Protein AF-A0A9P0N9Z7-F1 (afdb_monomer_lite)

Foldseek 3Di:
DAEAEEDPVVQCVLVVDPDPVCCVVCVVPDPDDPVPRHHYYHPQHDCPPVPPDDDDDDPDPPDDDQDDDDDDDDAPDDPPVPDDDDDPDDDDDDDQQQLQQAPDWDQDPVGIAGPGHLQFDARNSQAHQLRDDDDRNHHDPPDVDSPPLDPDVFADWDADRVRDIDGPPGDDPPPDD

Radius of gyration: 25.59 Å; chains: 1; bounding box: 72×43×65 Å

InterPro domains:
  IPR002049 Laminin-type EGF domain [cd00055] (95-131)
  IPR050440 Laminin/Netrin Extracellular Matrix [PTHR10574] (8-170)

Sequence (177 aa):
MIRAFGDRDHCRKLWDLRPERRRRKARAAKRTSRADKPACSTQFASPRPLENGEMHVGVGEGVVARRVRLSFRAAHASSAKQQYYTVRALTIAARCLCHGHATKCEVNAQGAKCECEHGTCGAHCQRCCSGGSWSPHEPCDDGEEKAECSCGERGACSYDDTGAILCVNCTVISSSI

Organism: Spodoptera littoralis (NCBI:txid7109)

Secondary structure (DSSP, 8-state):
--EEE--HHHHHHHH--S-GGGHHHHTTT----GGGSPEEE-TT----SSSS--------TT---S--------PPS--TTS-----S----------TTS-S-EEE-SS-EEE---TTEESTT--EETTS----TTS-----S-------GGGSEEEE-TT--EEEESPPP-----

pLDDT: mean 78.59, std 15.08, range [43.69, 95.69]

Structure (mmCIF, N/CA/C/O backbone):
data_AF-A0A9P0N9Z7-F1
#
_entry.id   AF-A0A9P0N9Z7-F1
#
loop_
_atom_site.group_PDB
_atom_site.id
_atom_site.type_symbol
_atom_site.label_atom_id
_atom_site.label_alt_id
_atom_site.label_comp_id
_atom_site.label_asym_id
_atom_site.label_entity_id
_atom_site.label_seq_id
_atom_site.pdbx_PDB_ins_code
_atom_site.Cartn_x
_atom_site.Cartn_y
_atom_site.Cartn_z
_atom_site.occupancy
_atom_site.B_iso_or_equiv
_atom_site.auth_seq_id
_atom_site.auth_comp_id
_atom_site.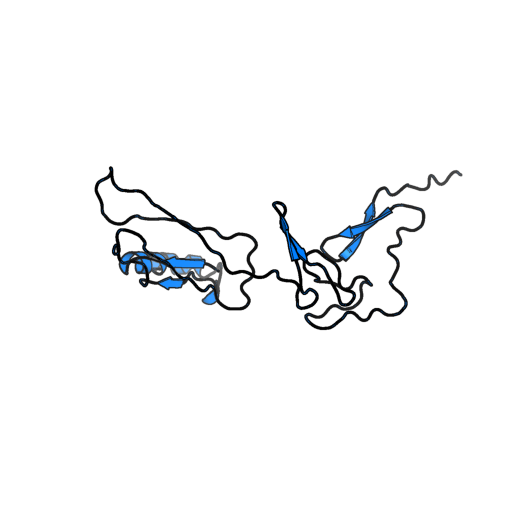auth_asym_id
_atom_site.auth_atom_id
_atom_site.pdbx_PDB_model_num
ATOM 1 N N . MET A 1 1 ? 5.951 2.958 8.903 1.00 72.44 1 MET A N 1
ATOM 2 C CA . MET A 1 1 ? 5.157 3.969 9.640 1.00 72.44 1 MET A CA 1
ATOM 3 C C . MET A 1 1 ? 4.133 3.263 10.525 1.00 72.44 1 MET A C 1
ATOM 5 O O . MET A 1 1 ? 3.628 2.228 10.113 1.00 72.44 1 MET A O 1
ATOM 9 N N . ILE A 1 2 ? 3.852 3.768 11.730 1.00 77.81 2 ILE A N 1
ATOM 10 C CA . ILE A 1 2 ? 2.889 3.164 12.669 1.00 77.81 2 ILE A CA 1
ATOM 11 C C . ILE A 1 2 ? 1.833 4.211 13.033 1.00 77.81 2 ILE A C 1
ATOM 13 O O . ILE A 1 2 ? 2.185 5.327 13.418 1.00 77.81 2 ILE A O 1
ATOM 17 N N . ARG A 1 3 ? 0.554 3.834 12.945 1.00 85.94 3 ARG A N 1
ATOM 18 C CA . ARG A 1 3 ? -0.578 4.618 13.452 1.00 85.94 3 ARG A CA 1
ATOM 19 C C . ARG A 1 3 ? -1.260 3.847 14.573 1.00 85.94 3 ARG A C 1
ATOM 21 O O . ARG A 1 3 ? -1.536 2.660 14.423 1.00 85.94 3 ARG A O 1
ATOM 28 N N . ALA A 1 4 ? -1.479 4.518 15.692 1.00 88.38 4 ALA A N 1
ATOM 29 C CA . ALA A 1 4 ? -2.159 3.987 16.859 1.00 88.38 4 ALA A CA 1
ATOM 30 C C . ALA A 1 4 ? -3.466 4.748 17.092 1.00 88.38 4 ALA A C 1
ATOM 32 O O . ALA A 1 4 ? -3.575 5.937 16.786 1.00 88.38 4 ALA A O 1
ATOM 33 N N . PHE A 1 5 ? -4.449 4.057 17.657 1.00 91.12 5 PHE A N 1
ATOM 34 C CA . PHE A 1 5 ? -5.741 4.634 17.995 1.00 91.12 5 PHE A CA 1
ATOM 35 C C . PHE A 1 5 ? -6.162 4.154 19.378 1.00 91.12 5 PHE A C 1
ATOM 37 O O . PHE A 1 5 ? -5.921 3.000 19.731 1.00 91.12 5 PHE A O 1
ATOM 44 N N . GLY A 1 6 ? -6.753 5.044 20.164 1.00 90.25 6 GLY A N 1
ATOM 45 C CA . GLY A 1 6 ? -7.199 4.749 21.520 1.00 90.25 6 GLY A CA 1
ATOM 46 C C . GLY A 1 6 ? -7.720 5.997 22.216 1.00 90.25 6 GLY A C 1
ATOM 47 O O . GLY A 1 6 ? -7.661 7.090 21.657 1.00 90.25 6 GLY A O 1
ATOM 48 N N . ASP A 1 7 ? -8.247 5.836 23.427 1.00 89.00 7 ASP A N 1
ATOM 49 C CA . ASP A 1 7 ? -8.706 6.965 24.235 1.00 89.00 7 ASP A CA 1
ATOM 50 C C . ASP A 1 7 ? -7.548 7.894 24.659 1.00 89.00 7 ASP A C 1
ATOM 52 O O . ASP A 1 7 ? -6.362 7.646 24.401 1.00 89.00 7 ASP A O 1
ATOM 56 N N . ARG A 1 8 ? -7.894 9.009 25.312 1.00 85.19 8 ARG A N 1
ATOM 57 C CA . ARG A 1 8 ? -6.916 10.029 25.705 1.00 85.19 8 ARG A CA 1
ATOM 58 C C . ARG A 1 8 ? -5.861 9.484 26.670 1.00 85.19 8 ARG A C 1
ATOM 60 O O . ARG A 1 8 ? -4.701 9.877 26.565 1.00 85.19 8 ARG A O 1
ATOM 67 N N . ASP A 1 9 ? -6.229 8.570 27.562 1.00 83.88 9 ASP A N 1
ATOM 68 C CA . ASP A 1 9 ? -5.310 7.988 28.541 1.00 83.88 9 ASP A CA 1
ATOM 69 C C . ASP A 1 9 ? -4.393 6.942 27.901 1.00 83.88 9 ASP A C 1
ATOM 71 O O . ASP A 1 9 ? -3.203 6.874 28.223 1.00 83.88 9 ASP A O 1
ATOM 75 N N . HIS A 1 10 ? -4.903 6.169 26.943 1.00 83.75 10 HIS A N 1
ATOM 76 C CA . HIS A 1 10 ? -4.134 5.256 26.109 1.00 83.75 10 HIS A CA 1
ATOM 77 C C . HIS A 1 10 ? -3.114 6.020 25.269 1.00 83.75 10 HIS A C 1
ATOM 79 O O . HIS A 1 10 ? -1.920 5.717 25.318 1.00 83.75 10 HIS A O 1
ATOM 85 N N . CYS A 1 11 ? -3.557 7.047 24.540 1.00 82.38 11 CYS A N 1
ATOM 86 C CA . CYS A 1 11 ? -2.657 7.881 23.758 1.00 82.38 11 CYS A CA 1
ATOM 87 C C . CYS A 1 11 ? -1.651 8.601 24.654 1.00 82.38 11 CYS A C 1
ATOM 89 O O . CYS A 1 11 ? -0.475 8.648 24.302 1.00 82.38 11 CYS A O 1
ATOM 91 N N . ARG A 1 12 ? -2.056 9.073 25.841 1.00 79.44 12 ARG A N 1
ATOM 92 C CA . ARG A 1 12 ? -1.115 9.609 26.825 1.00 79.44 12 ARG A CA 1
ATOM 93 C C . ARG A 1 12 ? -0.064 8.566 27.163 1.00 79.44 12 ARG A C 1
ATOM 95 O O . ARG A 1 12 ? 1.089 8.849 26.926 1.00 79.44 12 ARG A O 1
ATOM 102 N N . LYS A 1 13 ? -0.409 7.347 27.582 1.00 76.06 13 LYS A N 1
ATOM 103 C CA . LYS A 1 13 ? 0.578 6.285 27.884 1.00 76.06 13 LYS A CA 1
ATOM 104 C C . LYS A 1 13 ? 1.500 5.941 26.707 1.00 76.06 13 LYS A C 1
ATOM 106 O O . LYS A 1 13 ? 2.664 5.623 26.928 1.00 76.06 13 LYS A O 1
ATOM 111 N N . LEU A 1 14 ? 1.000 6.002 25.471 1.00 71.06 14 LEU A N 1
ATOM 112 C CA . LEU A 1 14 ? 1.802 5.759 24.267 1.00 71.06 14 LEU A CA 1
ATOM 113 C C . LEU A 1 14 ? 2.809 6.895 23.997 1.00 71.06 14 LEU A C 1
ATOM 115 O O . LEU A 1 14 ? 3.921 6.640 23.533 1.00 71.06 14 LEU A O 1
ATOM 119 N N . TRP A 1 15 ? 2.423 8.140 24.288 1.00 63.38 15 TRP A N 1
ATOM 120 C CA . TRP A 1 15 ? 3.236 9.348 24.096 1.00 63.38 15 TRP A CA 1
ATOM 121 C C . TRP A 1 15 ? 4.040 9.766 25.339 1.00 63.38 15 TRP A C 1
ATOM 123 O O . TRP A 1 15 ? 5.008 10.522 25.212 1.00 63.38 15 TRP A O 1
ATOM 133 N N . ASP A 1 16 ? 3.676 9.273 26.524 1.00 51.06 16 ASP A N 1
ATOM 134 C CA . ASP A 1 16 ? 4.307 9.552 27.812 1.00 51.06 16 ASP A CA 1
ATOM 135 C C . ASP A 1 16 ? 5.597 8.733 27.909 1.00 51.06 16 ASP A C 1
ATOM 137 O O . ASP A 1 16 ? 5.685 7.607 28.403 1.00 51.06 16 ASP A O 1
ATOM 141 N N . LEU A 1 17 ? 6.629 9.324 27.315 1.00 48.03 17 LEU A N 1
ATOM 142 C CA . LEU A 1 17 ? 8.031 9.004 27.512 1.00 48.03 17 LEU A CA 1
ATOM 143 C C . LEU A 1 17 ? 8.300 8.816 29.012 1.00 48.03 17 LEU A C 1
ATOM 145 O O . LEU A 1 17 ? 8.154 9.777 29.756 1.00 48.03 17 LEU A O 1
ATOM 149 N N . ARG A 1 18 ? 8.746 7.610 29.404 1.00 45.34 18 ARG A N 1
ATOM 150 C CA . ARG A 1 18 ? 9.274 7.203 30.729 1.00 45.34 18 ARG A CA 1
ATOM 151 C C . ARG A 1 18 ? 9.533 8.354 31.726 1.00 45.34 18 ARG A C 1
ATOM 153 O O . ARG A 1 18 ? 10.214 9.309 31.342 1.00 45.34 18 ARG A O 1
ATOM 160 N N . PRO A 1 19 ? 9.234 8.159 33.030 1.00 44.25 19 PRO A N 1
ATOM 161 C CA . PRO A 1 19 ? 9.535 9.121 34.088 1.00 44.25 19 PRO A CA 1
ATOM 162 C C . PRO A 1 19 ? 10.930 9.743 33.947 1.00 44.25 19 PRO A C 1
ATOM 164 O O . PRO A 1 19 ? 11.934 9.038 33.777 1.00 44.25 19 PRO A O 1
ATOM 167 N N . GLU A 1 20 ? 10.968 11.071 34.036 1.00 49.38 20 GLU A N 1
ATOM 168 C CA . GLU A 1 20 ? 12.075 11.993 33.749 1.00 49.38 20 GLU A CA 1
ATOM 169 C C . GLU A 1 20 ? 13.449 11.585 34.330 1.00 49.38 20 GLU A C 1
ATOM 171 O O . GLU A 1 20 ? 14.497 11.947 33.792 1.00 49.38 20 GLU A O 1
ATOM 176 N N . ARG A 1 21 ? 13.484 10.726 35.359 1.00 46.50 21 ARG A N 1
ATOM 177 C CA . ARG A 1 21 ? 14.712 10.176 35.962 1.00 46.50 21 ARG A CA 1
ATOM 178 C C . ARG A 1 21 ? 15.510 9.218 35.067 1.00 46.50 21 ARG A C 1
ATOM 180 O O . ARG A 1 21 ? 16.721 9.113 35.243 1.00 46.50 21 ARG A O 1
ATOM 187 N N . ARG A 1 22 ? 14.900 8.544 34.079 1.00 49.41 22 ARG A N 1
ATOM 188 C CA . ARG A 1 22 ? 15.638 7.677 33.123 1.00 49.41 22 ARG A CA 1
ATOM 189 C C . ARG A 1 22 ? 16.164 8.422 31.885 1.00 49.41 22 ARG A C 1
ATOM 191 O O . ARG A 1 22 ? 16.856 7.812 31.069 1.00 49.41 22 ARG A O 1
ATOM 198 N N . ARG A 1 23 ? 15.896 9.729 31.735 1.00 50.53 23 ARG A N 1
ATOM 199 C CA . ARG A 1 23 ? 16.310 10.515 30.553 1.00 50.53 23 ARG A CA 1
ATOM 200 C C . ARG A 1 23 ? 17.797 10.881 30.520 1.00 50.53 23 ARG A C 1
ATOM 202 O O . ARG A 1 23 ? 18.315 11.071 29.425 1.00 50.53 23 ARG A O 1
ATOM 209 N N . ARG A 1 24 ? 18.516 10.913 31.650 1.00 50.41 24 ARG A N 1
ATOM 210 C CA . ARG A 1 24 ? 19.968 11.199 31.631 1.00 50.41 24 ARG A CA 1
ATOM 211 C C . ARG A 1 24 ? 20.809 10.057 31.039 1.00 50.41 24 ARG A C 1
ATOM 213 O O . ARG A 1 24 ? 21.777 10.342 30.354 1.00 50.41 24 ARG A O 1
ATOM 220 N N . LYS A 1 25 ? 20.408 8.787 31.207 1.00 48.09 25 LYS A N 1
ATOM 221 C CA . LYS A 1 25 ? 21.153 7.635 30.648 1.00 48.09 25 LYS A CA 1
ATOM 222 C C . LYS A 1 25 ? 20.770 7.267 29.204 1.00 48.09 25 LYS A C 1
ATOM 224 O O . LYS A 1 25 ? 21.573 6.666 28.510 1.00 48.09 25 LYS A O 1
ATOM 229 N N . ALA A 1 26 ? 19.575 7.635 28.728 1.00 49.47 26 ALA A N 1
ATOM 230 C CA . ALA A 1 26 ? 19.101 7.263 27.385 1.00 49.47 26 ALA A CA 1
ATOM 231 C C . ALA A 1 26 ? 19.358 8.323 26.292 1.00 49.47 26 ALA A C 1
ATOM 233 O O . ALA A 1 26 ? 19.348 7.989 25.108 1.00 49.47 26 ALA A O 1
ATOM 234 N N . ARG A 1 27 ? 19.615 9.589 26.658 1.00 49.00 27 ARG A N 1
ATOM 235 C CA . ARG A 1 27 ? 19.917 10.665 25.690 1.00 49.00 27 ARG A CA 1
ATOM 236 C C . ARG A 1 27 ? 21.262 10.495 24.970 1.00 49.00 27 ARG A C 1
ATOM 238 O O . ARG A 1 27 ? 21.454 11.137 23.947 1.00 49.00 27 ARG A O 1
ATOM 245 N N . ALA A 1 28 ? 22.133 9.605 25.449 1.00 51.81 28 ALA A N 1
ATOM 246 C CA . ALA A 1 28 ? 23.388 9.266 24.782 1.00 51.81 28 ALA A CA 1
ATOM 247 C C . ALA A 1 28 ? 23.241 8.220 23.653 1.00 51.81 28 ALA A C 1
ATOM 249 O O . ALA A 1 28 ? 24.167 8.073 22.869 1.00 51.81 28 ALA A O 1
ATOM 250 N N . ALA A 1 29 ? 22.109 7.502 23.534 1.00 54.91 29 ALA A N 1
ATOM 251 C CA . ALA A 1 29 ? 22.067 6.276 22.717 1.00 54.91 29 ALA A CA 1
ATOM 252 C C . ALA A 1 29 ? 21.145 6.270 21.480 1.00 54.91 29 ALA A C 1
ATOM 254 O O . ALA A 1 29 ? 21.288 5.372 20.657 1.00 54.91 29 ALA A O 1
ATOM 255 N N . LYS A 1 30 ? 20.203 7.209 21.285 1.00 53.28 30 LYS A N 1
ATOM 256 C CA . LYS A 1 30 ? 19.493 7.342 19.989 1.00 53.28 30 LYS A CA 1
ATOM 257 C C . LYS A 1 30 ? 18.638 8.609 19.927 1.00 53.28 30 LYS A C 1
ATOM 259 O O . LYS A 1 30 ? 17.571 8.674 20.541 1.00 53.28 30 LYS A O 1
ATOM 264 N N . ARG A 1 31 ? 19.060 9.602 19.137 1.00 50.25 31 ARG A N 1
ATOM 265 C CA . ARG A 1 31 ? 18.164 10.652 18.621 1.00 50.25 31 ARG A CA 1
ATOM 266 C C . ARG A 1 31 ? 17.239 9.996 17.589 1.00 50.25 31 ARG A C 1
ATOM 268 O O . ARG A 1 31 ? 17.508 10.051 16.400 1.00 50.25 31 ARG A O 1
ATOM 275 N N . THR A 1 32 ? 16.192 9.308 18.042 1.00 53.88 32 THR A N 1
ATOM 276 C CA . THR A 1 32 ? 15.095 8.900 17.149 1.00 53.88 32 THR A CA 1
ATOM 277 C C . THR A 1 32 ? 14.396 10.166 16.666 1.00 53.88 32 THR A C 1
ATOM 279 O O . THR A 1 32 ? 14.052 11.034 17.477 1.00 53.88 32 THR A O 1
ATOM 282 N N . SER A 1 33 ? 14.263 10.316 15.348 1.00 53.72 33 SER A N 1
ATOM 283 C CA . SER A 1 33 ? 13.611 11.476 14.745 1.00 53.72 33 SER A CA 1
ATOM 284 C C . SER A 1 33 ? 12.167 11.560 15.240 1.00 53.72 33 SER A C 1
ATOM 286 O O . SER A 1 33 ? 11.521 10.545 15.505 1.00 53.72 33 SER A O 1
ATOM 288 N N . ARG A 1 34 ? 11.621 12.774 15.367 1.00 52.81 34 ARG A N 1
ATOM 289 C CA . ARG A 1 34 ? 10.206 12.980 15.726 1.00 52.81 34 ARG A CA 1
ATOM 290 C C . ARG A 1 34 ? 9.261 12.282 14.730 1.00 52.81 34 ARG A C 1
ATOM 292 O O . ARG A 1 34 ? 8.162 11.921 15.133 1.00 52.81 34 ARG A O 1
ATOM 299 N N . ALA A 1 35 ? 9.721 12.042 13.496 1.00 53.47 35 ALA A N 1
ATOM 300 C CA . ALA A 1 35 ? 9.021 11.300 12.445 1.00 53.47 35 ALA A CA 1
ATOM 301 C C . ALA A 1 35 ? 8.880 9.786 12.716 1.00 53.47 35 ALA A C 1
ATOM 303 O O . ALA A 1 35 ? 7.967 9.158 12.188 1.00 53.47 35 ALA A O 1
ATOM 304 N N . ASP A 1 36 ? 9.728 9.205 13.575 1.00 58.94 36 ASP A N 1
ATOM 305 C CA . ASP A 1 36 ? 9.685 7.774 13.916 1.00 58.94 36 ASP A CA 1
ATOM 306 C C . ASP A 1 36 ? 8.740 7.462 15.086 1.00 58.94 36 ASP A C 1
ATOM 308 O O . ASP A 1 36 ? 8.515 6.296 15.426 1.00 58.94 36 ASP A O 1
ATOM 312 N N . LYS A 1 37 ? 8.188 8.493 15.742 1.00 65.00 37 LYS A N 1
ATOM 313 C CA . LYS A 1 37 ? 7.232 8.302 16.835 1.00 65.00 37 LYS A CA 1
ATOM 314 C C . LYS A 1 37 ? 5.854 7.954 16.259 1.00 65.00 37 LYS A C 1
ATOM 316 O O . LYS A 1 37 ? 5.373 8.673 15.384 1.00 65.00 37 LYS A O 1
ATOM 321 N N . PRO A 1 38 ? 5.195 6.887 16.746 1.00 71.31 38 PRO A N 1
ATOM 322 C CA . PRO A 1 38 ? 3.866 6.524 16.275 1.00 71.31 38 PRO A CA 1
ATOM 323 C C . PRO A 1 38 ? 2.868 7.640 16.596 1.00 71.31 38 PRO A C 1
ATOM 325 O O . PRO A 1 38 ? 2.780 8.093 17.738 1.00 71.31 38 PRO A O 1
ATOM 328 N N . ALA A 1 39 ? 2.094 8.060 15.597 1.00 79.56 39 ALA A N 1
ATOM 329 C CA . ALA A 1 39 ? 0.973 8.961 15.830 1.00 79.56 39 ALA A CA 1
ATOM 330 C C . ALA A 1 39 ? -0.128 8.216 16.604 1.00 79.56 39 ALA A C 1
ATOM 332 O O . ALA A 1 39 ? -0.419 7.068 16.268 1.00 79.56 39 ALA A O 1
ATOM 333 N N . CYS A 1 40 ? -0.739 8.850 17.613 1.00 86.00 40 CYS A N 1
ATOM 334 C CA . CYS A 1 40 ? -1.917 8.306 18.302 1.00 86.00 40 CYS A CA 1
ATOM 335 C C . CYS A 1 40 ? -3.101 9.252 18.129 1.00 86.00 40 CYS A C 1
ATOM 337 O O . CYS A 1 40 ? -2.943 10.451 18.349 1.00 86.00 40 CYS A O 1
ATOM 339 N N . SER A 1 41 ? -4.258 8.720 17.740 1.00 88.50 41 SER A N 1
ATOM 340 C CA . SER A 1 41 ? -5.487 9.492 17.539 1.00 88.50 41 SER A CA 1
ATOM 341 C C . SER A 1 41 ? -6.670 8.874 18.283 1.00 88.50 41 SER A C 1
ATOM 343 O O . SER A 1 41 ? -6.783 7.655 18.400 1.00 88.50 41 SER A O 1
ATOM 345 N N . THR A 1 42 ? -7.585 9.722 18.743 1.00 90.62 42 THR A N 1
ATOM 346 C CA . THR A 1 42 ? -8.836 9.322 19.403 1.00 90.62 42 THR A CA 1
ATOM 347 C C . THR A 1 42 ? -10.004 9.158 18.424 1.00 90.62 42 THR A C 1
ATOM 349 O O . THR A 1 42 ? -11.108 8.843 18.855 1.00 90.62 42 THR A O 1
ATOM 352 N N . GLN A 1 43 ? -9.785 9.353 17.115 1.00 90.75 43 GLN A N 1
ATOM 353 C CA . GLN A 1 43 ? -10.833 9.369 16.078 1.00 90.75 43 GLN A CA 1
ATOM 354 C C . GLN A 1 43 ? -11.728 8.118 16.066 1.00 90.75 43 GLN A C 1
ATOM 356 O O . GLN A 1 43 ? -12.912 8.221 15.772 1.00 90.75 43 GLN A O 1
ATOM 361 N N . PHE A 1 44 ? -11.174 6.955 16.415 1.00 92.25 44 PHE A N 1
ATOM 362 C CA . PHE A 1 44 ? -11.883 5.669 16.424 1.00 92.25 44 PHE A CA 1
ATOM 363 C C . PHE A 1 44 ? -11.980 5.061 17.831 1.00 92.25 44 PHE A C 1
ATOM 365 O O . PHE A 1 44 ? -12.122 3.855 17.981 1.00 92.25 44 PHE A O 1
ATOM 372 N N . ALA A 1 45 ? -11.845 5.882 18.877 1.00 89.94 45 ALA A N 1
ATOM 373 C CA . ALA A 1 45 ? -11.868 5.418 20.266 1.00 89.94 45 ALA A CA 1
ATOM 374 C C . ALA A 1 45 ? -13.287 5.274 20.842 1.00 89.94 45 ALA A C 1
ATOM 376 O O . ALA A 1 45 ? -13.444 4.866 21.990 1.00 89.94 45 ALA A O 1
ATOM 377 N N . SER A 1 46 ? -14.319 5.660 20.089 1.00 90.44 46 SER A N 1
ATOM 378 C CA . SER A 1 46 ? -15.707 5.498 20.518 1.00 90.44 46 SER A CA 1
ATOM 379 C C . SER A 1 46 ? -16.105 4.016 20.463 1.00 90.44 46 SER A C 1
ATOM 381 O O . SER A 1 46 ? -15.933 3.401 19.414 1.00 90.44 46 SER A O 1
ATOM 383 N N . PRO A 1 47 ? -16.723 3.456 21.522 1.00 88.19 47 PRO A N 1
ATOM 384 C CA . PRO A 1 47 ? -17.296 2.109 21.486 1.00 88.19 47 PRO A CA 1
ATOM 385 C C . PRO A 1 47 ? -18.546 2.012 20.598 1.00 88.19 47 PRO A C 1
ATOM 387 O O . PRO A 1 47 ? -19.085 0.927 20.411 1.00 88.19 47 PRO A O 1
ATOM 390 N 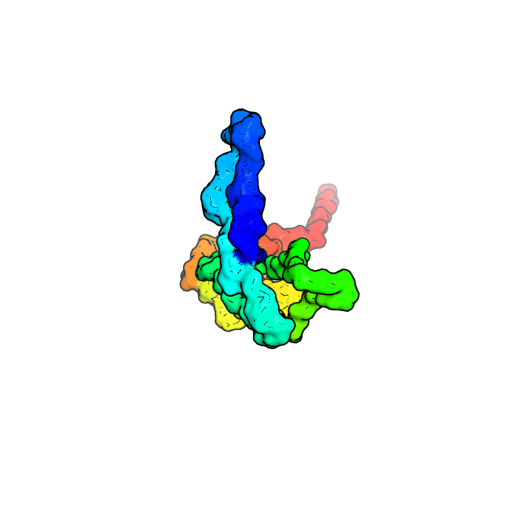N . ARG A 1 48 ? -19.060 3.147 20.111 1.00 90.06 48 ARG A N 1
ATOM 391 C CA . ARG A 1 48 ? -20.210 3.213 19.208 1.00 90.06 48 ARG A CA 1
ATOM 392 C C . ARG A 1 48 ? -19.761 3.551 17.782 1.00 90.06 48 ARG A C 1
ATOM 394 O O . ARG A 1 48 ? -18.895 4.422 17.645 1.00 90.06 48 ARG A O 1
ATOM 401 N N . PRO A 1 49 ? -20.418 2.978 16.757 1.00 91.50 49 PRO A N 1
ATOM 402 C CA . PRO A 1 49 ? -21.504 1.993 16.858 1.00 91.50 49 PRO A CA 1
ATOM 403 C C . PRO A 1 49 ? -20.996 0.610 17.313 1.00 91.50 49 PRO A C 1
ATOM 405 O O . PRO A 1 49 ? -19.839 0.275 17.089 1.00 91.50 49 PRO A O 1
ATOM 408 N N . LEU A 1 50 ? -21.855 -0.174 17.979 1.00 87.69 50 LEU A N 1
ATOM 409 C CA . LEU A 1 50 ? -21.501 -1.526 18.456 1.00 87.69 50 LEU A CA 1
ATOM 410 C C . LEU A 1 50 ? -21.397 -2.545 17.312 1.00 87.69 50 LEU A C 1
ATOM 412 O O . LEU A 1 50 ? -20.729 -3.566 17.445 1.00 87.69 50 LEU A O 1
ATOM 416 N N . GLU A 1 51 ? -22.047 -2.254 16.188 1.00 91.06 51 GLU A N 1
ATOM 417 C CA . GLU A 1 51 ? -22.062 -3.081 14.988 1.00 91.06 51 GLU A CA 1
ATOM 418 C C . GLU A 1 51 ? -21.763 -2.218 13.766 1.00 91.06 51 GLU A C 1
ATOM 420 O O . GLU A 1 51 ? -22.063 -1.023 13.753 1.00 91.06 51 GLU A O 1
ATOM 425 N N . ASN A 1 52 ? -21.186 -2.830 12.730 1.00 93.00 52 ASN A N 1
ATOM 426 C CA . ASN A 1 52 ? -20.878 -2.174 11.454 1.00 93.00 52 ASN A CA 1
ATOM 427 C C . ASN A 1 52 ? -20.044 -0.881 11.598 1.00 93.00 52 ASN A C 1
ATOM 429 O O . ASN A 1 52 ? -20.196 0.055 10.819 1.00 93.00 52 ASN A O 1
ATOM 433 N N . GLY A 1 53 ? -19.160 -0.822 12.600 1.00 93.38 53 GLY A N 1
ATOM 434 C CA . GLY A 1 53 ? -18.189 0.260 12.732 1.00 93.38 53 GLY A CA 1
ATOM 435 C C . GLY A 1 53 ? -17.136 0.200 11.625 1.00 93.38 53 GLY A C 1
ATOM 436 O O . GLY A 1 53 ? -16.609 -0.870 11.318 1.00 93.38 53 GLY A O 1
ATOM 437 N N . GLU A 1 54 ? -16.805 1.355 11.052 1.00 94.00 54 GLU A N 1
ATOM 438 C CA . GLU A 1 54 ? -15.804 1.477 9.992 1.00 94.00 54 GLU A CA 1
ATOM 439 C C . GLU A 1 54 ? -14.616 2.335 10.430 1.00 94.00 54 GLU A C 1
ATOM 441 O O . GLU A 1 54 ? -14.762 3.346 11.120 1.00 94.00 54 GLU A O 1
ATOM 446 N N . MET A 1 55 ? -13.421 1.940 9.990 1.00 92.81 55 MET A N 1
ATOM 447 C CA . MET A 1 55 ? -12.183 2.674 10.229 1.00 92.81 55 MET A CA 1
ATOM 448 C C . MET A 1 55 ? -11.468 2.929 8.905 1.00 92.81 55 MET A C 1
ATOM 450 O O . MET A 1 55 ? -10.861 2.027 8.331 1.00 92.81 55 MET A O 1
ATOM 454 N N . HIS A 1 56 ? -11.488 4.183 8.457 1.00 93.31 56 HIS A N 1
ATOM 455 C CA . HIS A 1 56 ? -10.769 4.627 7.263 1.00 93.31 56 HIS 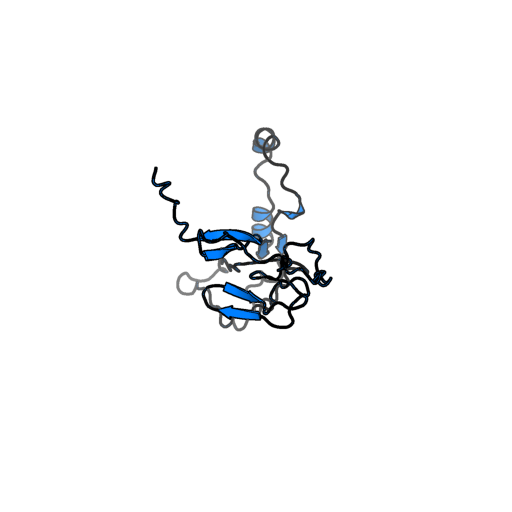A CA 1
ATOM 456 C C . HIS A 1 56 ? -9.459 5.300 7.672 1.00 93.31 56 HIS A C 1
ATOM 458 O O . HIS A 1 56 ? -9.456 6.366 8.288 1.00 93.31 56 HIS A O 1
ATOM 464 N N . VAL A 1 57 ? -8.325 4.666 7.359 1.00 90.62 57 VAL A N 1
ATOM 465 C CA . VAL A 1 57 ? -6.994 5.136 7.773 1.00 90.62 57 VAL A CA 1
ATOM 466 C C . VAL A 1 57 ? -6.107 5.368 6.554 1.00 90.62 57 VAL A C 1
ATOM 468 O O . VAL A 1 57 ? -5.608 4.425 5.949 1.00 90.62 57 VAL A O 1
ATOM 471 N N . GLY A 1 58 ? -5.837 6.635 6.235 1.00 88.94 58 GLY A N 1
ATOM 472 C CA . GLY A 1 58 ? -4.818 6.999 5.247 1.00 88.94 58 GLY A CA 1
ATOM 473 C C . GLY A 1 58 ? -3.422 6.929 5.860 1.00 88.94 58 GLY A C 1
ATOM 474 O O . GLY A 1 58 ? -3.209 7.483 6.933 1.00 88.94 58 GLY A O 1
ATOM 475 N N . VAL A 1 59 ? -2.456 6.271 5.213 1.00 83.44 59 VAL A N 1
ATOM 476 C CA . VAL A 1 59 ? -1.073 6.176 5.731 1.00 83.44 59 VAL A CA 1
ATOM 477 C C . VAL A 1 59 ? -0.210 7.367 5.280 1.00 83.44 59 VAL A C 1
ATOM 479 O O . VAL A 1 59 ? 0.759 7.701 5.956 1.00 83.44 59 VAL A O 1
ATOM 482 N N . GLY A 1 60 ? -0.646 8.104 4.256 1.00 80.00 60 GLY A N 1
ATOM 483 C CA . GLY A 1 60 ? 0.095 9.200 3.624 1.00 80.00 60 GLY A CA 1
ATOM 484 C C . GLY A 1 60 ? 0.646 8.781 2.260 1.00 80.00 60 GLY A C 1
ATOM 485 O O . GLY A 1 60 ? 0.623 7.599 1.917 1.00 80.00 60 GLY A O 1
ATOM 486 N N . GLU A 1 61 ? 1.117 9.749 1.479 1.00 78.81 61 GLU A N 1
ATOM 487 C CA . GLU A 1 61 ? 1.691 9.501 0.155 1.00 78.81 61 GLU A CA 1
ATOM 488 C C . GLU A 1 61 ? 3.129 8.967 0.254 1.00 78.81 61 GLU A C 1
ATOM 490 O O . GLU A 1 61 ? 3.873 9.314 1.172 1.00 78.81 61 GLU A O 1
ATOM 495 N N . GLY A 1 62 ? 3.515 8.081 -0.669 1.00 76.81 62 GLY A N 1
ATOM 496 C CA . GLY A 1 62 ? 4.885 7.558 -0.754 1.00 76.81 62 GLY A CA 1
ATOM 497 C C . GLY A 1 62 ? 5.275 6.546 0.330 1.00 76.81 62 GLY A C 1
ATOM 498 O O . GLY A 1 62 ? 6.453 6.224 0.476 1.00 76.81 62 GLY A O 1
ATOM 499 N N . VAL A 1 63 ? 4.320 6.019 1.104 1.00 86.12 63 VAL A N 1
ATOM 500 C CA . VAL A 1 63 ? 4.632 5.039 2.153 1.00 86.12 63 VAL A CA 1
ATOM 501 C C . VAL A 1 63 ? 4.793 3.643 1.560 1.00 86.12 63 VAL A C 1
ATOM 503 O O . VAL A 1 63 ? 3.824 2.999 1.169 1.00 86.12 63 VAL A O 1
ATOM 506 N N . VAL A 1 64 ? 6.032 3.153 1.557 1.00 86.94 64 VAL A N 1
ATOM 507 C CA . VAL A 1 64 ? 6.364 1.788 1.135 1.00 86.94 64 VAL A CA 1
ATOM 508 C C . VAL A 1 64 ? 6.091 0.776 2.250 1.00 86.94 64 VAL A C 1
ATOM 510 O O . VAL A 1 64 ? 6.406 1.009 3.422 1.00 86.94 64 VAL A O 1
ATOM 513 N N . ALA A 1 65 ? 5.505 -0.369 1.898 1.00 85.81 65 ALA A N 1
ATOM 514 C CA . ALA A 1 65 ? 5.238 -1.449 2.840 1.00 85.81 65 ALA A CA 1
ATOM 515 C C . ALA A 1 65 ? 5.255 -2.818 2.151 1.00 85.81 65 ALA A C 1
ATOM 517 O O . ALA A 1 65 ? 4.617 -3.011 1.124 1.00 85.81 65 ALA A O 1
ATOM 518 N N . ARG A 1 66 ? 5.931 -3.790 2.776 1.00 82.94 66 ARG A N 1
ATOM 519 C CA . ARG A 1 66 ? 5.885 -5.209 2.378 1.00 82.94 66 ARG A CA 1
ATOM 520 C C . ARG A 1 66 ? 4.839 -6.012 3.156 1.00 82.94 66 ARG A C 1
ATOM 522 O O . ARG A 1 66 ? 4.372 -7.045 2.695 1.00 82.94 66 ARG A O 1
ATOM 529 N N . ARG A 1 67 ? 4.500 -5.572 4.372 1.00 84.06 67 ARG A N 1
ATOM 530 C CA . ARG A 1 67 ? 3.531 -6.243 5.246 1.00 84.06 67 ARG A CA 1
ATOM 531 C C . ARG A 1 67 ? 2.708 -5.214 6.003 1.00 84.06 67 ARG A C 1
ATOM 533 O O . ARG A 1 67 ? 3.268 -4.297 6.603 1.00 84.06 67 ARG A O 1
ATOM 540 N N . VAL A 1 68 ? 1.397 -5.421 6.034 1.00 87.56 68 VAL A N 1
ATOM 541 C CA . VAL A 1 68 ? 0.469 -4.672 6.884 1.00 87.56 68 VAL A CA 1
ATOM 542 C C . VAL A 1 68 ? 0.107 -5.542 8.081 1.00 87.56 68 VAL A C 1
ATOM 544 O O . VAL A 1 68 ? -0.179 -6.727 7.932 1.00 87.56 68 VAL A O 1
ATOM 547 N N . ARG A 1 69 ? 0.155 -4.970 9.287 1.00 89.56 69 ARG A N 1
ATOM 548 C CA . ARG A 1 69 ? -0.227 -5.664 10.521 1.00 89.56 69 ARG A CA 1
ATOM 549 C C . ARG A 1 69 ? -1.231 -4.827 11.294 1.00 89.56 69 ARG A C 1
ATOM 551 O O . ARG A 1 69 ? -0.904 -3.723 11.723 1.00 89.56 69 ARG A O 1
ATOM 558 N N . LEU A 1 70 ? -2.397 -5.407 11.547 1.00 90.81 70 LEU A N 1
ATOM 559 C CA . LEU A 1 70 ? -3.356 -4.900 12.520 1.00 90.81 70 LEU A CA 1
ATOM 560 C C . LEU A 1 70 ? -3.058 -5.526 13.884 1.00 90.81 70 LEU A C 1
ATOM 562 O O . LEU A 1 70 ? -2.661 -6.687 13.983 1.00 90.81 70 LEU A O 1
ATOM 566 N N . SER A 1 71 ? -3.156 -4.742 14.952 1.00 89.81 71 SER A N 1
ATOM 567 C CA . SER A 1 71 ? -2.874 -5.217 16.308 1.00 89.81 71 SER A CA 1
ATOM 568 C C . SER A 1 71 ? -3.861 -4.609 17.287 1.00 89.81 71 SER A C 1
ATOM 570 O O . SER A 1 71 ? -3.727 -3.445 17.658 1.00 89.81 71 SER A O 1
ATOM 572 N N . PHE A 1 72 ? -4.816 -5.418 17.733 1.00 89.31 72 PHE A N 1
ATOM 573 C CA . PHE A 1 72 ? -5.757 -5.054 18.785 1.00 89.31 72 PHE A CA 1
ATOM 574 C C . PHE A 1 72 ? -5.088 -5.258 20.147 1.00 89.31 72 PHE A C 1
ATOM 576 O O . PHE A 1 72 ? -4.553 -6.329 20.431 1.00 89.31 72 PHE A O 1
ATOM 583 N N . ARG A 1 73 ? -5.032 -4.199 20.961 1.00 85.88 73 ARG A N 1
ATOM 584 C CA . ARG A 1 73 ? -4.311 -4.198 22.248 1.00 85.88 73 ARG A CA 1
ATOM 585 C C . ARG A 1 73 ? -5.240 -4.214 23.453 1.00 85.88 73 ARG A C 1
ATOM 587 O O . ARG A 1 73 ? -4.882 -4.796 24.469 1.00 85.88 73 ARG A O 1
ATOM 594 N N . ALA A 1 74 ? -6.391 -3.564 23.340 1.00 84.50 74 ALA A N 1
ATOM 595 C CA . ALA A 1 74 ? -7.397 -3.474 24.384 1.00 84.50 74 ALA A CA 1
ATOM 596 C C . ALA A 1 74 ? -8.783 -3.397 23.737 1.00 84.50 74 ALA A C 1
ATOM 598 O O . ALA A 1 74 ? -8.935 -2.780 22.682 1.00 84.50 74 ALA A O 1
ATOM 599 N N . ALA A 1 75 ? -9.764 -4.026 24.378 1.00 86.06 75 ALA A N 1
ATOM 600 C CA . ALA A 1 75 ? -11.165 -3.946 23.993 1.00 86.06 75 ALA A CA 1
ATOM 601 C C . ALA A 1 75 ? -11.882 -2.927 24.881 1.00 86.06 75 ALA A C 1
ATOM 603 O O . ALA A 1 75 ? -11.412 -2.602 25.975 1.00 86.06 75 ALA A O 1
ATOM 604 N N . HIS A 1 76 ? -13.039 -2.455 24.427 1.00 86.81 76 HIS A N 1
ATOM 605 C CA . HIS A 1 76 ? -13.924 -1.664 25.272 1.00 86.81 76 HIS A CA 1
ATOM 606 C C . HIS A 1 76 ? -14.466 -2.495 26.440 1.00 86.81 76 HIS A C 1
ATOM 608 O O . HIS A 1 76 ? -14.586 -3.720 26.354 1.00 86.81 76 HIS A O 1
ATOM 614 N N . ALA A 1 77 ? -14.784 -1.811 27.542 1.00 84.94 77 ALA A N 1
ATOM 615 C CA . ALA A 1 77 ? -15.319 -2.444 28.738 1.00 84.94 77 ALA A CA 1
ATOM 616 C C . ALA A 1 77 ? -16.622 -3.192 28.414 1.00 84.94 77 ALA A C 1
ATOM 618 O O . ALA A 1 77 ? -17.596 -2.601 27.952 1.00 84.94 77 ALA A O 1
ATOM 619 N N . SER A 1 78 ? -16.617 -4.499 28.654 1.00 83.75 78 SER A N 1
ATOM 620 C CA . SER A 1 78 ? -17.754 -5.405 28.489 1.00 83.75 78 SER A CA 1
ATOM 621 C C . SER A 1 78 ? -17.608 -6.573 29.467 1.00 83.75 78 SER A C 1
ATOM 623 O O . SER A 1 78 ? -16.584 -6.707 30.143 1.00 83.75 78 SER A O 1
ATOM 625 N N . SER A 1 79 ? -18.637 -7.413 29.584 1.00 85.06 79 SER A N 1
ATOM 626 C CA . SER A 1 79 ? -18.520 -8.648 30.361 1.00 85.06 79 SER A CA 1
ATOM 627 C C . SER A 1 79 ? -17.487 -9.588 29.722 1.00 85.06 79 SER A C 1
ATOM 629 O O . SER A 1 79 ? -17.350 -9.625 28.501 1.00 85.06 79 SER A O 1
ATOM 631 N N . ALA A 1 80 ? -16.785 -10.401 30.520 1.00 79.12 80 ALA A N 1
ATOM 632 C CA . ALA A 1 80 ? -15.732 -11.293 30.012 1.00 79.12 80 ALA A CA 1
ATOM 633 C C . ALA A 1 80 ? -16.215 -12.266 28.912 1.00 79.12 80 ALA A C 1
ATOM 635 O O . ALA A 1 80 ? -15.428 -12.690 28.072 1.00 79.12 80 ALA A O 1
ATOM 636 N N . LYS A 1 81 ? -17.516 -12.591 28.883 1.00 81.19 81 LYS A N 1
ATOM 637 C CA . LYS A 1 81 ? -18.139 -13.444 27.854 1.00 81.19 81 LYS A CA 1
ATOM 638 C C . LYS A 1 81 ? -18.433 -12.714 26.534 1.00 81.19 81 LYS A C 1
ATOM 640 O O . LYS A 1 81 ? -18.752 -13.363 25.547 1.00 81.19 81 LYS A O 1
ATOM 645 N N . GLN A 1 82 ? -18.355 -11.386 26.516 1.00 80.88 82 GLN A N 1
ATOM 646 C CA . GLN A 1 82 ? -18.669 -10.520 25.371 1.00 80.88 82 GLN A CA 1
ATOM 647 C C . GLN A 1 82 ? -17.439 -9.763 24.852 1.00 80.88 82 GLN A C 1
ATOM 649 O O . GLN A 1 82 ? -17.553 -8.924 23.963 1.00 80.88 82 GLN A O 1
ATOM 654 N N . GLN A 1 83 ? -16.255 -10.064 25.389 1.00 84.50 83 GLN A N 1
ATOM 655 C CA . GLN A 1 83 ? -15.021 -9.398 25.015 1.00 84.50 83 GLN A CA 1
ATOM 656 C C . GLN A 1 83 ? -14.337 -10.138 23.862 1.00 84.50 83 GLN A C 1
ATOM 658 O O . GLN A 1 83 ? -13.507 -11.022 24.065 1.00 84.50 83 GLN A O 1
ATOM 663 N N . TYR A 1 84 ? -14.683 -9.766 22.635 1.00 87.75 84 TYR A N 1
ATOM 664 C CA . TYR A 1 84 ? -14.078 -10.302 21.419 1.00 87.75 84 TYR A CA 1
ATOM 665 C C . TYR A 1 84 ? -13.876 -9.190 20.383 1.00 87.75 84 TYR A C 1
ATOM 667 O O . TYR A 1 84 ? -14.506 -8.136 20.450 1.00 87.75 84 TYR A O 1
ATOM 675 N N . TYR A 1 85 ? -12.965 -9.413 19.435 1.00 91.25 85 TYR A N 1
ATOM 676 C CA . TYR A 1 85 ? -12.757 -8.514 18.300 1.00 91.25 85 TYR A CA 1
ATOM 677 C C . TYR A 1 85 ? -13.368 -9.142 17.054 1.00 91.25 85 TYR A C 1
ATOM 679 O O . TYR A 1 85 ? -13.099 -10.306 16.758 1.00 91.25 85 TYR A O 1
ATOM 687 N N . THR A 1 86 ? -14.146 -8.369 16.305 1.00 91.62 86 THR A N 1
ATOM 688 C CA . THR A 1 86 ? -14.681 -8.783 15.006 1.00 91.62 86 THR A CA 1
ATOM 689 C C . THR A 1 86 ? -14.182 -7.846 13.922 1.00 91.62 86 THR A C 1
ATOM 691 O O . THR A 1 86 ? -14.123 -6.630 14.093 1.00 91.62 86 THR A O 1
ATOM 694 N N . VAL A 1 87 ? -13.798 -8.427 12.789 1.00 93.88 87 VAL A N 1
ATOM 695 C CA . VAL A 1 87 ? -13.459 -7.690 11.573 1.00 93.88 87 VAL A CA 1
ATOM 696 C C . VAL A 1 87 ? -14.213 -8.363 10.447 1.00 93.88 87 VAL A C 1
ATOM 698 O O . VAL A 1 87 ? -13.918 -9.502 10.094 1.00 93.88 87 VAL A O 1
ATOM 701 N N . ARG A 1 88 ? -15.216 -7.670 9.911 1.00 95.25 88 ARG A N 1
ATOM 702 C CA . ARG A 1 88 ? -16.027 -8.199 8.812 1.00 95.25 88 ARG A CA 1
ATOM 703 C C . ARG A 1 88 ? -15.271 -8.169 7.487 1.00 95.25 88 ARG A C 1
ATOM 705 O O . ARG A 1 88 ? -15.338 -9.124 6.725 1.00 95.25 88 ARG A O 1
ATOM 712 N N . ALA A 1 89 ? -14.576 -7.070 7.214 1.00 95.19 89 ALA A N 1
ATOM 713 C CA . ALA A 1 89 ? -13.816 -6.874 5.989 1.00 95.19 89 ALA A CA 1
ATOM 714 C C . ALA A 1 89 ? -12.579 -6.015 6.262 1.00 95.19 89 ALA A C 1
ATOM 716 O O . ALA A 1 89 ? -12.613 -5.106 7.092 1.00 95.19 89 ALA A O 1
ATOM 717 N N . LEU A 1 90 ? -11.494 -6.307 5.544 1.00 94.00 90 LEU A N 1
ATOM 718 C CA . LEU A 1 90 ? -10.280 -5.501 5.520 1.00 94.00 90 LEU A CA 1
ATOM 719 C C . LEU A 1 90 ? -9.937 -5.183 4.068 1.00 94.00 90 LEU A C 1
ATOM 721 O O . LEU A 1 90 ? -9.503 -6.061 3.327 1.00 94.00 90 LEU A O 1
ATOM 725 N N . THR A 1 91 ? -10.089 -3.918 3.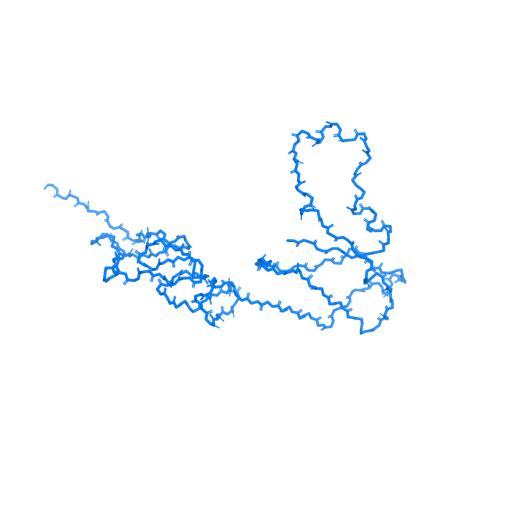696 1.00 94.12 91 THR A N 1
ATOM 726 C CA . THR A 1 91 ? -9.719 -3.423 2.369 1.00 94.12 91 THR A CA 1
ATOM 727 C C . THR A 1 91 ? -8.452 -2.587 2.482 1.00 94.12 91 THR A C 1
ATOM 729 O O . THR A 1 91 ? -8.384 -1.661 3.289 1.00 94.12 91 THR A O 1
ATOM 732 N N . ILE A 1 92 ? -7.440 -2.910 1.677 1.00 91.25 92 ILE A N 1
ATOM 733 C CA . ILE A 1 92 ? -6.172 -2.177 1.630 1.00 91.25 92 ILE A CA 1
ATOM 734 C C . ILE A 1 92 ? -6.010 -1.609 0.224 1.00 91.25 92 ILE A C 1
ATOM 736 O O . ILE A 1 92 ? -5.744 -2.347 -0.721 1.00 91.25 92 ILE A O 1
ATOM 740 N N . ALA A 1 93 ? -6.159 -0.292 0.097 1.00 90.69 93 ALA A N 1
ATOM 741 C CA . ALA A 1 93 ? -5.835 0.414 -1.133 1.00 90.69 93 ALA A CA 1
ATOM 742 C C . ALA A 1 93 ? -4.313 0.597 -1.220 1.00 90.69 93 ALA A C 1
ATOM 744 O O . ALA A 1 93 ? -3.718 1.329 -0.426 1.00 90.69 93 ALA A O 1
ATOM 745 N N . ALA A 1 94 ? -3.681 -0.093 -2.166 1.00 89.38 94 ALA A N 1
ATOM 746 C CA . ALA A 1 94 ? -2.249 -0.023 -2.420 1.00 89.38 94 ALA A CA 1
ATOM 747 C C . ALA A 1 94 ? -1.972 -0.119 -3.923 1.00 89.38 94 ALA A C 1
ATOM 749 O O . ALA A 1 94 ? -2.793 -0.624 -4.685 1.00 89.38 94 ALA A O 1
ATOM 750 N N . ARG A 1 95 ? -0.793 0.349 -4.332 1.00 89.50 95 ARG A N 1
ATOM 751 C CA . ARG A 1 95 ? -0.257 0.175 -5.685 1.00 89.50 95 ARG A CA 1
ATOM 752 C C . ARG A 1 95 ? 1.118 -0.466 -5.605 1.00 89.50 95 ARG A C 1
ATOM 754 O O . ARG A 1 95 ? 1.844 -0.235 -4.635 1.00 89.50 95 ARG A O 1
ATOM 761 N N . CYS A 1 96 ? 1.483 -1.234 -6.622 1.00 91.19 96 CYS A N 1
ATOM 762 C CA . CYS A 1 96 ? 2.851 -1.711 -6.756 1.00 91.19 96 CYS A CA 1
ATOM 763 C C . CYS A 1 96 ? 3.807 -0.529 -6.942 1.00 91.19 96 CYS A C 1
ATOM 765 O O . CYS A 1 96 ? 3.498 0.446 -7.633 1.00 91.19 96 CYS A O 1
ATOM 767 N N . LEU A 1 97 ? 4.972 -0.616 -6.304 1.00 91.81 97 LEU A N 1
ATOM 768 C CA . LEU A 1 97 ? 6.058 0.322 -6.534 1.00 91.81 97 LEU A CA 1
ATOM 769 C C . LEU A 1 97 ? 6.874 -0.192 -7.720 1.00 91.81 97 LEU A C 1
ATOM 771 O O . LEU A 1 97 ? 7.638 -1.135 -7.562 1.00 91.81 97 LEU A O 1
ATOM 775 N N . CYS A 1 98 ? 6.675 0.423 -8.883 1.00 94.06 98 CYS A N 1
ATOM 776 C CA . CYS A 1 98 ? 7.416 0.115 -10.113 1.00 94.06 98 CYS A CA 1
ATOM 777 C C . CYS A 1 98 ? 8.217 1.324 -10.627 1.00 94.06 98 CYS A C 1
ATOM 779 O O . CYS A 1 98 ? 8.607 1.369 -11.787 1.00 94.06 98 CYS A O 1
ATOM 781 N N . HIS A 1 99 ? 8.359 2.360 -9.789 1.00 92.94 99 HIS A N 1
ATOM 782 C CA . HIS A 1 99 ? 9.103 3.594 -10.076 1.00 92.94 99 HIS A CA 1
ATOM 783 C C . HIS A 1 99 ? 8.749 4.317 -11.392 1.00 92.94 99 HIS A C 1
ATOM 785 O O . HIS A 1 99 ? 9.545 5.096 -11.895 1.00 92.94 99 HIS A O 1
ATOM 791 N N . GLY A 1 100 ? 7.541 4.102 -11.924 1.00 93.38 100 GLY A N 1
ATOM 792 C CA . GLY A 1 100 ? 7.096 4.713 -13.180 1.00 93.38 100 GLY A CA 1
ATOM 793 C C . GLY A 1 100 ? 7.454 3.922 -14.442 1.00 93.38 100 GLY A C 1
ATOM 794 O O . GLY A 1 100 ? 7.141 4.382 -15.532 1.00 93.38 100 GLY A O 1
ATOM 795 N N . HIS A 1 101 ? 8.048 2.733 -14.315 1.00 94.88 101 HIS A N 1
ATOM 796 C CA . HIS A 1 101 ? 8.436 1.889 -15.453 1.00 94.88 101 HIS A CA 1
ATOM 797 C C . HIS A 1 101 ? 7.541 0.664 -15.639 1.00 94.88 101 HIS A C 1
ATOM 799 O O . HIS A 1 101 ? 7.958 -0.307 -16.251 1.00 94.88 101 HIS A O 1
ATOM 805 N N . ALA A 1 102 ? 6.338 0.658 -15.071 1.00 95.69 102 ALA A N 1
ATOM 806 C CA . ALA A 1 102 ? 5.358 -0.379 -15.362 1.00 95.69 102 ALA A CA 1
ATOM 807 C C . ALA A 1 102 ? 3.948 0.162 -15.163 1.00 95.69 102 ALA A C 1
ATOM 809 O O . ALA A 1 102 ? 3.679 0.903 -14.210 1.00 95.69 102 ALA A O 1
ATOM 810 N N . THR A 1 103 ? 3.038 -0.271 -16.028 1.00 94.06 103 THR A N 1
ATOM 811 C CA . THR A 1 103 ? 1.598 -0.018 -15.896 1.00 94.06 103 THR A CA 1
ATOM 812 C C . THR A 1 103 ? 0.869 -1.153 -15.173 1.00 94.06 103 THR A C 1
ATOM 814 O O . THR A 1 103 ? -0.231 -0.954 -14.654 1.00 94.06 103 THR A O 1
ATOM 817 N N . LYS A 1 104 ? 1.495 -2.334 -15.090 1.00 94.25 104 LYS A N 1
ATOM 818 C CA . LYS A 1 104 ? 0.936 -3.554 -14.502 1.00 94.25 104 LYS A CA 1
ATOM 819 C C . LYS A 1 104 ? 1.910 -4.219 -13.534 1.00 94.25 104 LYS A C 1
ATOM 821 O O . LYS A 1 104 ? 3.129 -4.063 -13.617 1.00 94.25 104 LYS A O 1
ATOM 826 N N . CYS A 1 105 ? 1.349 -4.972 -12.595 1.00 93.81 105 CYS A N 1
ATOM 827 C CA . CYS A 1 105 ? 2.111 -5.842 -11.716 1.00 93.81 105 CYS A CA 1
ATOM 828 C C . CYS A 1 105 ? 1.325 -7.107 -11.388 1.00 93.81 105 CYS A C 1
ATOM 830 O O . CYS A 1 105 ? 0.113 -7.069 -11.161 1.00 93.81 105 CYS A O 1
ATOM 832 N N . GLU A 1 106 ? 2.046 -8.214 -11.297 1.00 91.38 106 GLU A N 1
ATOM 833 C CA . GLU A 1 106 ? 1.525 -9.489 -10.838 1.00 91.38 106 GLU A CA 1
ATOM 834 C C . GLU A 1 106 ? 1.728 -9.608 -9.327 1.00 91.38 106 GLU A C 1
ATOM 836 O O . GLU A 1 106 ? 2.814 -9.341 -8.805 1.00 91.38 106 GLU A O 1
ATOM 841 N N . VAL A 1 107 ? 0.682 -10.018 -8.607 1.00 88.25 107 VAL A N 1
ATOM 842 C CA . VAL A 1 107 ? 0.721 -10.216 -7.153 1.00 88.25 107 VAL A CA 1
ATOM 843 C C . VAL A 1 107 ? 0.346 -11.657 -6.836 1.00 88.25 107 VAL A C 1
ATOM 845 O O . VAL A 1 107 ? -0.745 -12.113 -7.171 1.00 88.25 107 VAL A O 1
ATOM 848 N N . ASN A 1 108 ? 1.250 -12.372 -6.172 1.00 84.50 108 ASN A N 1
ATOM 849 C CA . ASN A 1 108 ? 1.067 -13.755 -5.743 1.00 84.50 108 ASN A CA 1
ATOM 850 C C . ASN A 1 108 ? 1.468 -13.938 -4.265 1.00 84.50 108 ASN A C 1
ATOM 852 O O . ASN A 1 108 ? 1.750 -12.977 -3.546 1.00 84.50 108 ASN A O 1
ATOM 856 N N . ALA A 1 109 ? 1.474 -15.185 -3.785 1.00 82.00 109 ALA A N 1
ATOM 857 C CA . ALA A 1 109 ? 1.830 -15.499 -2.400 1.00 82.00 109 ALA A CA 1
ATOM 858 C C . ALA A 1 109 ? 3.306 -15.199 -2.065 1.00 82.00 109 ALA A C 1
ATOM 860 O O . ALA A 1 109 ? 3.642 -14.977 -0.900 1.00 82.00 109 ALA A O 1
ATOM 861 N N . GLN A 1 110 ? 4.189 -15.194 -3.066 1.00 77.94 110 GLN A N 1
ATOM 862 C CA . GLN A 1 110 ? 5.619 -14.930 -2.919 1.00 77.94 110 GLN A CA 1
ATOM 863 C C . GLN A 1 110 ? 5.939 -13.426 -2.905 1.00 77.94 110 GLN A C 1
ATOM 865 O O . GLN A 1 110 ? 6.918 -13.015 -2.275 1.00 77.94 110 GLN A O 1
ATOM 870 N N . GLY A 1 111 ? 5.110 -12.591 -3.535 1.00 80.94 111 GLY A N 1
ATOM 871 C CA . GLY A 1 111 ? 5.269 -11.142 -3.536 1.00 80.94 111 GLY A CA 1
ATOM 872 C C . GLY A 1 111 ? 4.558 -10.452 -4.696 1.00 80.94 111 GLY A C 1
ATOM 873 O O . GLY A 1 111 ? 3.645 -10.999 -5.307 1.00 80.94 111 GLY A O 1
ATOM 874 N N . ALA A 1 112 ? 4.991 -9.225 -4.980 1.00 85.75 112 ALA A N 1
ATOM 875 C CA . ALA A 1 112 ? 4.546 -8.455 -6.133 1.00 85.75 112 ALA A CA 1
ATOM 876 C C . ALA A 1 112 ? 5.729 -8.235 -7.080 1.00 85.75 112 ALA A C 1
ATOM 878 O O . ALA A 1 112 ? 6.804 -7.840 -6.619 1.00 85.75 112 ALA A O 1
ATOM 879 N N . LYS A 1 113 ? 5.525 -8.475 -8.376 1.00 90.81 113 LYS A N 1
ATOM 880 C CA . LYS A 1 113 ? 6.514 -8.256 -9.434 1.00 90.81 113 LYS A CA 1
ATOM 881 C C . LYS A 1 113 ? 5.913 -7.371 -10.520 1.00 90.81 113 LYS A C 1
ATOM 883 O O . LYS A 1 113 ? 4.807 -7.621 -10.987 1.00 90.81 113 LYS A O 1
ATOM 888 N N . CYS A 1 114 ? 6.631 -6.326 -10.898 1.00 94.38 114 CYS A N 1
ATOM 889 C CA . CYS A 1 114 ? 6.230 -5.423 -11.969 1.00 94.38 114 CYS A CA 1
ATOM 890 C C . CYS A 1 114 ? 6.515 -6.035 -13.351 1.00 94.38 114 CYS A C 1
ATOM 892 O O . CYS A 1 114 ? 7.522 -6.724 -13.534 1.00 94.38 114 CYS A O 1
ATOM 894 N N . GLU A 1 115 ? 5.649 -5.747 -14.322 1.00 94.94 115 GLU A N 1
ATOM 895 C CA . GLU A 1 115 ? 5.917 -5.977 -15.746 1.00 94.94 115 GLU A CA 1
ATOM 896 C C . GLU A 1 115 ? 6.714 -4.778 -16.273 1.00 94.94 115 GLU A C 1
ATOM 898 O O . GLU A 1 115 ? 6.137 -3.770 -16.670 1.00 94.94 115 GLU A O 1
ATOM 903 N N . CYS A 1 116 ? 8.042 -4.841 -16.156 1.00 92.50 116 CYS A N 1
ATOM 904 C CA . CYS A 1 116 ? 8.897 -3.690 -16.435 1.00 92.50 116 CYS A CA 1
ATOM 905 C C . CYS A 1 116 ? 8.969 -3.335 -17.927 1.00 92.50 116 CYS A C 1
ATOM 907 O O . CYS A 1 116 ? 9.138 -4.197 -18.787 1.00 92.50 116 CYS A O 1
ATOM 909 N N . GLU A 1 117 ? 8.895 -2.036 -18.188 1.00 92.62 117 GLU A N 1
ATOM 910 C CA . GLU A 1 117 ? 9.023 -1.359 -19.475 1.00 92.62 117 GLU A CA 1
ATOM 911 C C . GLU A 1 117 ? 10.278 -0.454 -19.451 1.00 92.62 117 GLU A C 1
ATOM 913 O O . GLU A 1 117 ? 11.050 -0.447 -18.485 1.00 92.62 117 GLU A O 1
ATOM 918 N N . HIS A 1 118 ? 10.499 0.334 -20.507 1.00 91.25 118 HIS A N 1
ATOM 919 C CA . HIS A 1 118 ? 11.541 1.374 -20.547 1.00 91.25 118 HIS A CA 1
ATOM 920 C C . HIS A 1 118 ? 12.983 0.883 -20.287 1.00 91.25 118 HIS A C 1
ATOM 922 O O . HIS A 1 118 ? 13.751 1.565 -19.606 1.00 91.25 118 HIS A O 1
ATOM 928 N N . GLY A 1 119 ? 13.331 -0.325 -20.746 1.00 88.44 119 GLY A N 1
ATOM 929 C CA . GLY A 1 119 ? 14.678 -0.883 -20.556 1.00 88.44 119 GLY A CA 1
ATOM 930 C C . GLY A 1 119 ? 15.018 -1.234 -19.101 1.00 88.44 119 GLY A C 1
ATOM 931 O O . GLY A 1 119 ? 16.183 -1.466 -18.762 1.00 88.44 119 GLY A O 1
ATOM 932 N N . THR A 1 120 ? 14.017 -1.274 -18.210 1.00 90.88 120 THR A N 1
ATOM 933 C CA . THR A 1 120 ? 14.214 -1.562 -16.785 1.00 90.88 120 THR A CA 1
ATOM 934 C C . THR A 1 120 ? 13.964 -3.022 -16.425 1.00 90.88 120 THR A C 1
ATOM 936 O O . THR A 1 120 ? 13.177 -3.736 -17.040 1.00 90.88 120 THR A O 1
ATOM 939 N N . CYS A 1 121 ? 14.655 -3.478 -15.386 1.00 88.12 121 CYS A N 1
ATOM 940 C CA . CYS A 1 121 ? 14.628 -4.847 -14.897 1.00 88.12 121 CYS A CA 1
ATOM 941 C C . CYS A 1 121 ? 14.541 -4.880 -13.360 1.00 88.12 121 CYS A C 1
ATOM 943 O O . CYS A 1 121 ? 14.761 -3.883 -12.672 1.00 88.12 121 CYS A O 1
ATOM 945 N N . GLY A 1 122 ? 14.257 -6.063 -12.807 1.00 87.81 122 GLY A N 1
ATOM 946 C CA . GLY A 1 122 ? 14.105 -6.296 -11.365 1.00 87.81 122 GLY A CA 1
ATOM 947 C C . GLY A 1 122 ? 12.641 -6.413 -10.933 1.00 87.81 122 GLY A C 1
ATOM 948 O O . GLY A 1 122 ? 11.729 -6.155 -11.711 1.00 87.81 122 GLY A O 1
ATOM 949 N N . ALA A 1 123 ? 12.397 -6.834 -9.689 1.00 89.19 123 ALA A N 1
ATOM 950 C CA . ALA A 1 123 ? 11.032 -7.041 -9.190 1.00 89.19 123 ALA A CA 1
ATOM 951 C C . ALA A 1 123 ? 10.184 -5.754 -9.155 1.00 89.19 123 ALA A C 1
ATOM 953 O O . ALA A 1 123 ? 8.960 -5.816 -9.267 1.00 89.19 123 ALA A O 1
ATOM 954 N N . HIS A 1 124 ? 10.841 -4.602 -9.016 1.00 92.06 124 HIS A N 1
ATOM 955 C CA . HIS A 1 124 ? 10.235 -3.279 -8.892 1.00 92.06 124 HIS A CA 1
ATOM 956 C C . HIS A 1 124 ? 10.731 -2.304 -9.969 1.00 92.06 124 HIS A C 1
ATOM 958 O O . HIS A 1 124 ? 10.524 -1.103 -9.831 1.00 92.06 124 HIS A O 1
ATOM 964 N N . CYS A 1 125 ? 11.371 -2.800 -11.035 1.00 93.19 125 CYS A N 1
ATOM 965 C CA . CYS A 1 125 ? 11.943 -1.975 -12.108 1.00 93.19 125 CYS A CA 1
ATOM 966 C C . CYS A 1 125 ? 12.985 -0.963 -11.608 1.00 93.19 125 CYS A C 1
ATOM 968 O O . CYS A 1 125 ? 13.057 0.170 -12.075 1.00 93.19 125 CYS A O 1
ATOM 970 N N . GLN A 1 126 ? 13.765 -1.367 -10.605 1.00 91.00 126 GLN A N 1
ATOM 971 C CA . GLN A 1 126 ? 14.693 -0.506 -9.874 1.00 91.00 126 GLN A CA 1
ATOM 972 C C . GLN A 1 126 ? 16.096 -0.409 -10.499 1.00 91.00 126 GLN A C 1
ATOM 974 O O . GLN A 1 126 ? 17.036 0.012 -9.827 1.00 91.00 126 GLN A O 1
ATOM 979 N N . ARG A 1 127 ? 16.268 -0.881 -11.738 1.00 86.44 127 ARG A N 1
ATOM 980 C CA . ARG A 1 127 ? 17.548 -0.851 -12.455 1.00 86.44 127 ARG A CA 1
ATOM 981 C C . ARG A 1 127 ? 17.355 -0.912 -13.961 1.00 86.44 127 ARG A C 1
ATOM 983 O O . ARG A 1 127 ? 16.347 -1.439 -14.427 1.00 86.44 127 ARG A O 1
ATOM 990 N N . CYS A 1 128 ? 18.375 -0.494 -14.701 1.00 87.38 128 CYS A N 1
ATOM 991 C CA . CYS A 1 128 ? 18.472 -0.757 -16.130 1.00 87.38 128 CYS A CA 1
ATOM 992 C C . CYS A 1 128 ? 18.897 -2.201 -16.401 1.00 87.38 128 CYS A C 1
ATOM 994 O O . CYS A 1 128 ? 19.693 -2.793 -15.662 1.00 87.38 128 CYS A O 1
ATOM 996 N N . CYS A 1 129 ? 18.353 -2.793 -17.459 1.00 82.94 129 CYS A N 1
ATOM 997 C CA . CYS A 1 129 ? 18.735 -4.132 -17.891 1.00 82.94 129 CYS A CA 1
ATOM 998 C C . CYS A 1 129 ? 20.175 -4.160 -18.430 1.00 82.94 129 CYS A C 1
ATOM 1000 O O . CYS A 1 129 ? 20.878 -5.136 -18.190 1.00 82.94 129 CYS A O 1
ATOM 1002 N N . SER A 1 130 ? 20.615 -3.078 -19.083 1.00 79.94 130 SER A N 1
ATOM 1003 C CA . SER A 1 130 ? 21.972 -2.873 -19.616 1.00 79.94 130 SER A CA 1
ATOM 1004 C C . SER A 1 130 ? 23.040 -2.604 -18.547 1.00 79.94 130 SER A C 1
ATOM 1006 O O . SER A 1 130 ? 24.224 -2.563 -18.861 1.00 79.94 130 SER A O 1
ATOM 1008 N N . GLY A 1 131 ? 22.646 -2.406 -17.283 1.00 75.81 131 GLY A N 1
ATOM 1009 C CA . GLY A 1 131 ? 23.565 -2.013 -16.208 1.00 75.81 131 GLY A CA 1
ATOM 1010 C C . GLY A 1 131 ? 23.940 -0.525 -16.202 1.00 75.81 131 GLY A C 1
ATOM 1011 O O . GLY A 1 131 ? 24.774 -0.119 -15.396 1.00 75.81 131 GLY A O 1
ATOM 1012 N N . GLY A 1 132 ? 23.318 0.286 -17.065 1.00 75.88 132 GLY A N 1
ATOM 1013 C CA . GLY A 1 132 ? 23.472 1.741 -17.075 1.00 75.88 132 GLY A CA 1
ATOM 1014 C C . GLY A 1 132 ? 22.903 2.438 -15.831 1.00 75.88 132 GLY A C 1
ATOM 1015 O O . GLY A 1 132 ? 22.303 1.818 -14.947 1.00 75.88 132 GLY A O 1
ATOM 1016 N N . SER A 1 133 ? 23.089 3.759 -15.774 1.00 83.19 133 SER A N 1
ATOM 1017 C CA . SER A 1 133 ? 22.548 4.588 -14.693 1.00 83.19 133 SER A CA 1
ATOM 1018 C C . SER A 1 133 ? 21.021 4.559 -14.703 1.00 83.19 133 SER A C 1
ATOM 1020 O O . SER A 1 133 ? 20.404 4.816 -15.730 1.00 83.19 133 SER A O 1
ATOM 1022 N N . TRP A 1 134 ? 20.420 4.286 -13.546 1.00 88.31 134 TRP A N 1
ATOM 1023 C CA . TRP A 1 134 ? 18.970 4.233 -13.377 1.00 88.31 134 TRP A CA 1
ATOM 1024 C C . TRP A 1 134 ? 18.443 5.485 -12.673 1.00 88.31 134 TRP A C 1
ATOM 1026 O O . TRP A 1 134 ? 19.000 5.914 -11.658 1.00 88.31 134 TRP A O 1
ATOM 1036 N N . SER A 1 135 ? 17.326 6.017 -13.163 1.00 89.25 135 SER A N 1
ATOM 1037 C CA . SER A 1 135 ? 16.559 7.087 -12.528 1.00 89.25 135 SER A CA 1
ATOM 1038 C C . SER A 1 135 ? 15.058 6.769 -12.563 1.00 89.25 135 SER A C 1
ATOM 1040 O O . SER A 1 135 ? 14.556 6.183 -13.520 1.00 89.25 135 SER A O 1
ATOM 1042 N N . PRO A 1 136 ? 14.302 7.130 -11.511 1.00 88.69 136 PRO A N 1
ATOM 1043 C CA . PRO A 1 136 ? 12.868 6.871 -11.470 1.00 88.69 136 PRO A CA 1
ATOM 1044 C C . PRO A 1 136 ? 12.123 7.732 -12.498 1.00 88.69 136 PRO A C 1
ATOM 1046 O O . PRO A 1 136 ? 12.380 8.929 -12.601 1.00 88.69 136 PRO A O 1
ATOM 1049 N N . HIS A 1 137 ? 11.123 7.149 -13.160 1.00 88.25 137 HIS A N 1
ATOM 1050 C CA . HIS A 1 137 ? 10.288 7.753 -14.214 1.00 88.25 137 HIS A CA 1
ATOM 1051 C C . HIS A 1 137 ? 11.014 8.121 -15.517 1.00 88.25 137 HIS A C 1
ATOM 1053 O O . HIS A 1 137 ? 10.349 8.540 -16.462 1.00 88.25 137 HIS A O 1
ATOM 1059 N N . GLU A 1 138 ? 12.330 7.942 -15.601 1.00 90.00 138 GLU A N 1
ATOM 1060 C CA . GLU A 1 138 ? 13.100 8.172 -16.823 1.00 90.00 138 GLU A CA 1
ATOM 1061 C C . GLU A 1 138 ? 13.488 6.838 -17.465 1.00 90.00 138 GLU A C 1
ATOM 1063 O O . GLU A 1 138 ? 13.958 5.933 -16.774 1.00 90.00 138 GLU A O 1
ATOM 1068 N N . PRO A 1 139 ? 13.283 6.665 -18.776 1.00 88.50 139 PRO A N 1
ATOM 1069 C CA . PRO A 1 139 ? 13.663 5.425 -19.424 1.00 88.50 139 PRO A CA 1
ATOM 1070 C C . PRO A 1 139 ? 15.168 5.195 -19.319 1.00 88.50 139 PRO A C 1
ATOM 1072 O O . PRO A 1 139 ? 15.958 6.138 -19.328 1.00 88.50 139 PRO A O 1
ATOM 1075 N N . CYS A 1 140 ? 15.557 3.927 -19.235 1.00 86.62 140 CYS A N 1
ATOM 1076 C CA . CYS A 1 140 ? 16.957 3.575 -19.357 1.00 86.62 140 CYS A CA 1
ATOM 1077 C C . CYS A 1 140 ? 17.445 3.901 -20.762 1.00 86.62 140 CYS A C 1
ATOM 1079 O O . CYS A 1 140 ? 16.727 3.691 -21.741 1.00 86.62 140 CYS A O 1
ATOM 1081 N N . ASP A 1 141 ? 18.676 4.399 -20.842 1.00 76.94 141 ASP A N 1
ATOM 1082 C CA . ASP A 1 141 ? 19.358 4.533 -22.117 1.00 76.94 141 ASP A CA 1
ATOM 1083 C C . ASP A 1 141 ? 19.744 3.119 -22.562 1.00 76.94 141 ASP A C 1
ATOM 1085 O O . ASP A 1 141 ? 20.742 2.534 -22.123 1.00 76.94 141 ASP A O 1
ATOM 1089 N N . ASP A 1 142 ? 18.863 2.522 -23.359 1.00 61.59 142 ASP A N 1
ATOM 1090 C CA . ASP A 1 142 ? 19.119 1.293 -24.092 1.00 61.59 142 ASP A CA 1
ATOM 1091 C C . ASP A 1 142 ? 20.093 1.637 -25.228 1.00 61.59 142 ASP A C 1
ATOM 1093 O O . ASP A 1 142 ? 19.743 1.602 -26.407 1.00 61.59 142 ASP A O 1
ATOM 1097 N N . GLY A 1 143 ? 21.325 2.026 -24.878 1.00 54.16 143 GLY A N 1
ATOM 1098 C CA . GLY A 1 143 ? 22.415 2.062 -25.843 1.00 54.16 143 GLY A CA 1
ATOM 1099 C C . GLY A 1 143 ? 22.455 0.715 -26.567 1.00 54.16 143 GLY A C 1
ATOM 1100 O O . GLY A 1 143 ? 22.254 -0.324 -25.934 1.00 54.16 143 GLY A O 1
ATOM 1101 N N . GLU A 1 144 ? 22.674 0.724 -27.886 1.00 51.12 144 GLU A N 1
ATOM 1102 C CA . GLU A 1 144 ? 22.632 -0.476 -28.747 1.00 51.12 144 GLU A CA 1
ATOM 1103 C C . GLU A 1 144 ? 23.473 -1.657 -28.217 1.00 51.12 144 GLU A C 1
ATOM 1105 O O . GLU A 1 144 ? 23.204 -2.811 -28.549 1.00 51.12 144 GLU A O 1
ATOM 1110 N N . GLU A 1 145 ? 24.433 -1.405 -27.326 1.00 50.91 145 GLU A N 1
ATOM 1111 C CA . GLU A 1 145 ? 25.045 -2.425 -26.482 1.00 50.91 145 GLU A CA 1
ATOM 1112 C C . GLU A 1 145 ? 24.227 -2.684 -25.210 1.00 50.91 145 GLU A C 1
ATOM 1114 O O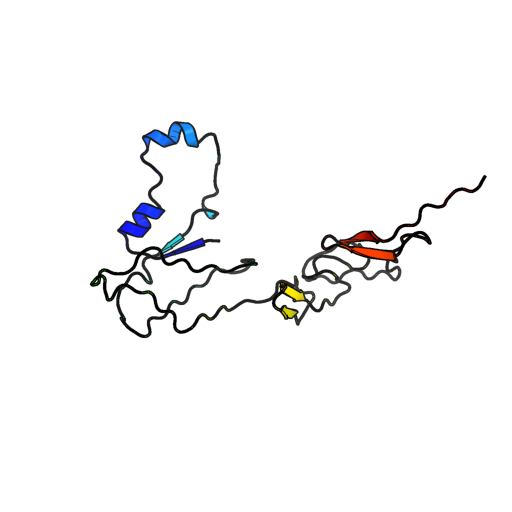 . GLU A 1 145 ? 24.519 -2.202 -24.110 1.00 50.91 145 GLU A O 1
ATOM 1119 N N . LYS A 1 146 ? 23.246 -3.582 -25.322 1.00 55.38 146 LYS A N 1
ATOM 1120 C CA . LYS A 1 146 ? 22.858 -4.409 -24.178 1.00 55.38 146 LYS A CA 1
ATOM 1121 C C . LYS A 1 146 ? 24.119 -5.153 -23.741 1.00 55.38 146 LYS A C 1
ATOM 1123 O O . LYS A 1 146 ? 24.469 -6.137 -24.384 1.00 55.38 146 LYS A O 1
ATOM 1128 N N . ALA A 1 147 ? 24.801 -4.687 -22.690 1.00 55.03 147 ALA A N 1
ATOM 1129 C CA . ALA A 1 147 ? 25.927 -5.412 -22.110 1.00 55.03 147 ALA A CA 1
ATOM 1130 C C . ALA A 1 147 ? 25.450 -6.834 -21.791 1.00 55.03 147 ALA A C 1
ATOM 1132 O O . ALA A 1 147 ? 24.654 -7.057 -20.873 1.00 55.03 147 ALA A O 1
ATOM 1133 N N . GLU A 1 148 ? 25.836 -7.778 -22.646 1.00 60.41 148 GLU A N 1
ATOM 1134 C CA . GLU A 1 148 ? 25.356 -9.144 -22.575 1.00 60.41 148 GLU A CA 1
ATOM 1135 C C . GLU A 1 148 ? 25.836 -9.731 -21.250 1.00 60.41 148 GLU A C 1
ATOM 1137 O O . GLU A 1 148 ? 26.998 -9.580 -20.868 1.00 60.41 148 GLU A O 1
ATOM 1142 N N . CYS A 1 149 ? 24.922 -10.360 -20.511 1.00 65.12 149 CYS A N 1
ATOM 1143 C CA . CYS A 1 149 ? 25.263 -11.079 -19.293 1.00 65.12 149 CYS A CA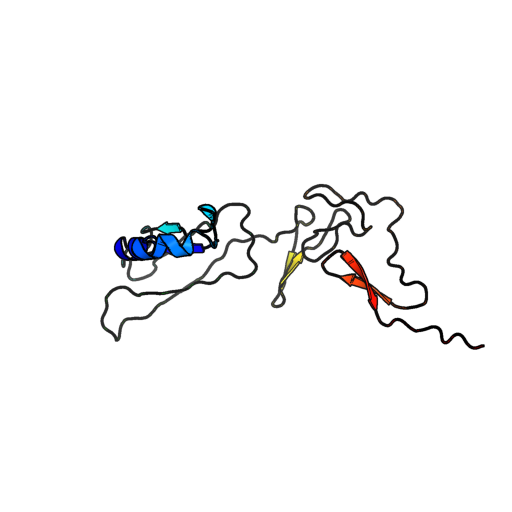 1
ATOM 1144 C C . CYS A 1 149 ? 26.269 -12.177 -19.667 1.00 65.12 149 CYS A C 1
ATOM 1146 O O . CYS A 1 149 ? 25.871 -13.239 -20.146 1.00 65.12 149 CYS A O 1
ATOM 1148 N N . SER A 1 150 ? 27.563 -11.921 -19.474 1.00 71.06 150 SER A N 1
ATOM 1149 C CA . SER A 1 150 ? 28.623 -12.833 -19.891 1.00 71.06 150 SER A CA 1
ATOM 1150 C C . SER A 1 150 ? 29.411 -13.338 -18.692 1.00 71.06 150 SER A C 1
ATOM 1152 O O . SER A 1 150 ? 30.089 -12.588 -17.994 1.00 71.06 150 SER A O 1
ATOM 1154 N N . CYS A 1 151 ? 29.341 -14.652 -18.490 1.00 75.81 151 CYS A N 1
ATOM 1155 C CA . CYS A 1 151 ? 30.220 -15.412 -17.602 1.00 75.81 151 CYS A CA 1
ATOM 1156 C C . CYS A 1 151 ? 31.328 -16.132 -18.399 1.00 75.81 151 CYS A C 1
ATOM 1158 O O . CYS A 1 151 ? 31.929 -17.094 -17.910 1.00 75.81 151 CYS A O 1
ATOM 1160 N N . GLY A 1 152 ? 31.579 -15.694 -19.645 1.00 74.75 152 GLY A N 1
ATOM 1161 C CA . GLY A 1 152 ? 32.357 -16.441 -20.637 1.00 74.75 152 GLY A CA 1
ATOM 1162 C C . GLY A 1 152 ? 31.775 -17.838 -20.894 1.00 74.75 152 GLY A C 1
ATOM 1163 O O . GLY A 1 152 ? 30.613 -18.100 -20.599 1.00 74.75 152 GLY A O 1
ATOM 1164 N N . GLU A 1 153 ? 32.598 -18.779 -21.361 1.00 71.88 153 GLU A N 1
ATOM 1165 C CA . GLU A 1 153 ? 32.201 -20.194 -21.528 1.00 71.88 153 GLU A CA 1
ATOM 1166 C C . GLU A 1 153 ? 32.128 -20.974 -20.202 1.00 71.88 153 GLU A C 1
ATOM 1168 O O . GLU A 1 153 ? 32.004 -22.196 -20.184 1.00 71.88 153 GLU A O 1
ATOM 1173 N N . ARG A 1 154 ? 32.270 -20.286 -19.065 1.00 75.19 154 ARG A N 1
ATOM 1174 C CA . ARG A 1 154 ? 32.545 -20.932 -17.782 1.00 75.19 154 ARG A CA 1
ATOM 1175 C C . ARG A 1 154 ? 31.315 -21.158 -16.935 1.00 75.19 154 ARG A C 1
ATOM 1177 O O . ARG A 1 154 ? 31.471 -21.840 -15.940 1.00 75.19 154 ARG A O 1
ATOM 1184 N N . GLY A 1 155 ? 30.145 -20.618 -17.267 1.00 76.44 155 GLY A N 1
ATOM 1185 C CA . GLY A 1 155 ? 28.937 -20.778 -16.457 1.00 76.44 155 GLY A CA 1
ATOM 1186 C C . GLY A 1 155 ? 27.716 -20.091 -17.061 1.00 76.44 155 GLY A C 1
ATOM 1187 O O . GLY A 1 155 ? 27.827 -19.335 -18.024 1.00 76.44 155 GLY A O 1
ATOM 1188 N N . ALA A 1 156 ? 26.542 -20.345 -16.484 1.00 80.06 156 ALA A N 1
ATOM 1189 C CA . ALA A 1 156 ? 25.309 -19.667 -16.871 1.00 80.06 156 ALA A CA 1
ATOM 1190 C C . ALA A 1 156 ? 25.199 -18.308 -16.169 1.00 80.06 156 ALA A C 1
ATOM 1192 O O . ALA A 1 156 ? 25.593 -18.162 -15.010 1.00 80.06 156 ALA A O 1
ATOM 1193 N N . CYS A 1 157 ? 24.641 -17.321 -16.867 1.00 78.81 157 CYS A N 1
ATOM 1194 C CA . CYS A 1 157 ? 24.540 -15.952 -16.379 1.00 78.81 157 CYS A CA 1
ATOM 1195 C C . CYS A 1 157 ? 23.117 -15.630 -15.902 1.00 78.81 157 CYS A C 1
ATOM 1197 O O . CYS A 1 157 ? 22.139 -15.894 -16.600 1.00 78.81 157 CYS A O 1
ATOM 1199 N N . SER A 1 158 ? 23.001 -15.062 -14.704 1.00 76.81 158 SER A N 1
ATOM 1200 C CA . SER A 1 158 ? 21.761 -14.562 -14.105 1.00 76.81 158 SER A CA 1
ATOM 1201 C C . SER A 1 158 ? 22.012 -13.181 -13.502 1.00 76.81 158 SER A C 1
ATOM 1203 O O . SER A 1 158 ? 23.153 -12.794 -13.289 1.00 76.81 158 SER A O 1
ATOM 1205 N N . TYR A 1 159 ? 20.957 -12.440 -13.177 1.00 71.12 159 TYR A N 1
ATOM 1206 C CA . TYR A 1 159 ? 21.061 -11.218 -12.377 1.00 71.12 159 TYR A CA 1
ATOM 1207 C C . TYR A 1 159 ? 20.419 -11.439 -11.011 1.00 71.12 159 TYR A C 1
ATOM 1209 O O . TYR A 1 159 ? 19.395 -12.122 -10.925 1.00 71.12 159 TYR A O 1
ATOM 1217 N N . ASP A 1 160 ? 20.992 -10.866 -9.956 1.00 69.38 160 ASP A N 1
ATOM 1218 C CA . ASP A 1 160 ? 20.337 -10.810 -8.647 1.00 69.38 160 ASP A CA 1
ATOM 1219 C C . ASP A 1 160 ? 19.351 -9.625 -8.542 1.00 69.38 160 ASP A C 1
ATOM 1221 O O . ASP A 1 160 ? 19.182 -8.823 -9.471 1.00 69.38 160 ASP A O 1
ATOM 1225 N N . ASP A 1 161 ? 18.702 -9.498 -7.381 1.00 56.97 161 ASP A N 1
ATOM 1226 C CA . ASP A 1 161 ? 17.771 -8.401 -7.082 1.00 56.97 161 ASP A CA 1
ATOM 1227 C C . ASP A 1 161 ? 18.446 -7.012 -7.049 1.00 56.97 161 ASP A C 1
ATOM 1229 O O . ASP A 1 161 ? 17.752 -5.990 -7.119 1.00 56.97 161 ASP A O 1
ATOM 1233 N N . THR A 1 162 ? 19.781 -6.961 -6.957 1.00 54.22 162 THR A N 1
ATOM 1234 C CA . THR A 1 162 ? 20.593 -5.734 -6.993 1.00 54.22 162 THR A CA 1
ATOM 1235 C C . THR A 1 162 ? 21.077 -5.379 -8.401 1.00 54.22 162 THR A C 1
ATOM 1237 O O . THR A 1 162 ? 21.530 -4.261 -8.627 1.00 54.22 162 THR A O 1
ATOM 1240 N N . GLY A 1 163 ? 20.916 -6.287 -9.370 1.00 57.25 163 GLY A N 1
ATOM 1241 C CA . GLY A 1 163 ? 21.424 -6.129 -10.730 1.00 57.25 163 GLY A CA 1
ATOM 1242 C C . GLY A 1 163 ? 22.872 -6.561 -10.911 1.00 57.25 163 GLY A C 1
ATOM 1243 O O . GLY A 1 163 ? 23.414 -6.366 -11.996 1.00 57.25 163 GLY A O 1
ATOM 1244 N N . ALA A 1 164 ? 23.489 -7.165 -9.897 1.00 64.69 164 ALA A N 1
ATOM 1245 C CA . ALA A 1 164 ? 24.792 -7.783 -10.043 1.00 64.69 164 ALA A CA 1
ATOM 1246 C C . ALA A 1 164 ? 24.686 -9.008 -10.958 1.00 64.69 164 ALA A C 1
ATOM 1248 O O . ALA A 1 164 ? 23.726 -9.783 -10.883 1.00 64.69 164 ALA A O 1
ATOM 1249 N N . ILE A 1 165 ? 25.693 -9.186 -11.812 1.00 74.75 165 ILE A N 1
ATOM 1250 C CA . ILE A 1 165 ? 25.839 -10.398 -12.613 1.00 74.75 165 ILE A CA 1
ATOM 1251 C C . ILE A 1 165 ? 26.182 -11.557 -11.667 1.00 74.75 165 ILE A C 1
ATOM 1253 O O . ILE A 1 165 ? 27.198 -11.540 -10.974 1.00 74.75 165 ILE A O 1
ATOM 1257 N N . LEU A 1 166 ? 25.324 -12.572 -11.648 1.00 79.88 166 LEU A N 1
ATOM 1258 C CA . LEU A 1 166 ? 25.519 -13.845 -10.972 1.00 79.88 166 LEU A CA 1
ATOM 1259 C C . LEU A 1 166 ? 25.915 -14.907 -11.995 1.00 79.88 166 LEU A C 1
ATOM 1261 O O . LEU A 1 166 ? 25.098 -15.326 -12.814 1.00 79.88 166 LEU A O 1
ATOM 1265 N N . CYS A 1 167 ? 27.144 -15.400 -11.894 1.00 83.44 167 CYS A N 1
ATOM 1266 C CA . CYS A 1 167 ? 27.562 -16.591 -12.620 1.00 83.44 167 CYS A CA 1
ATOM 1267 C C . CYS A 1 167 ? 27.245 -17.835 -11.788 1.00 83.44 167 CYS A C 1
ATOM 1269 O O . CYS A 1 167 ? 27.767 -18.006 -10.685 1.00 83.44 167 CYS A O 1
ATOM 1271 N N . VAL A 1 168 ? 26.368 -18.693 -12.307 1.00 84.94 168 VAL A N 1
ATOM 1272 C CA . VAL A 1 168 ? 25.945 -19.943 -11.666 1.00 84.94 168 VAL A CA 1
ATOM 1273 C C . VAL A 1 168 ? 26.479 -21.143 -12.445 1.00 84.94 168 VAL A C 1
ATOM 1275 O O . VAL A 1 168 ? 26.646 -21.088 -13.662 1.00 84.94 168 VAL A O 1
ATOM 1278 N N . ASN A 1 169 ? 26.744 -22.245 -11.739 1.00 82.62 169 ASN A N 1
ATOM 1279 C CA . ASN A 1 169 ? 27.317 -23.475 -12.303 1.00 82.62 169 ASN A CA 1
ATOM 1280 C C . ASN A 1 169 ? 28.672 -23.267 -12.997 1.00 82.62 169 ASN A C 1
ATOM 1282 O O . ASN A 1 169 ? 28.903 -23.794 -14.084 1.00 82.62 169 ASN A O 1
ATOM 1286 N N . CYS A 1 170 ? 29.566 -22.496 -12.372 1.00 80.88 170 CYS A N 1
ATOM 1287 C CA . CYS A 1 170 ? 30.860 -22.221 -12.976 1.00 80.88 170 CYS A CA 1
ATOM 1288 C C . CYS A 1 170 ? 31.766 -23.467 -13.008 1.00 80.88 170 CYS A C 1
ATOM 1290 O O . CYS A 1 170 ? 32.060 -24.036 -11.956 1.00 80.88 170 CYS A O 1
ATOM 1292 N N . THR A 1 171 ? 32.263 -23.869 -14.179 1.00 80.12 171 THR A N 1
ATOM 1293 C CA . THR A 1 171 ? 33.257 -24.943 -14.317 1.00 80.12 171 THR A CA 1
ATOM 1294 C C . THR A 1 171 ? 34.667 -24.381 -14.169 1.00 80.12 171 THR A C 1
ATOM 1296 O O . THR A 1 171 ? 35.052 -23.446 -14.875 1.00 80.12 171 THR A O 1
ATOM 1299 N N . VAL A 1 172 ? 35.473 -24.968 -13.281 1.00 69.69 172 VAL A N 1
ATOM 1300 C CA . VAL A 1 172 ? 36.918 -24.719 -13.279 1.00 69.69 172 VAL A CA 1
ATOM 1301 C C . VAL A 1 172 ? 37.520 -25.345 -14.532 1.00 69.69 172 VAL A C 1
ATOM 1303 O O . VAL A 1 172 ? 37.286 -26.519 -14.815 1.00 69.69 172 VAL A O 1
ATOM 1306 N N . ILE A 1 173 ? 38.305 -24.577 -15.289 1.00 59.53 173 ILE A N 1
ATOM 1307 C CA . ILE A 1 173 ? 39.194 -25.179 -16.281 1.00 59.53 173 ILE A CA 1
ATOM 1308 C C . ILE A 1 173 ? 40.198 -25.994 -15.466 1.00 59.53 173 ILE A C 1
ATOM 1310 O O . ILE A 1 173 ? 41.015 -25.429 -14.740 1.00 59.53 173 ILE A O 1
ATOM 1314 N N . SER A 1 174 ? 40.114 -27.322 -15.540 1.00 52.91 174 SER A N 1
ATOM 1315 C CA . SER A 1 174 ? 41.278 -28.149 -15.256 1.00 52.91 174 SER A CA 1
ATOM 1316 C C . SER A 1 174 ? 42.295 -27.777 -16.326 1.00 52.91 174 SER A C 1
ATOM 1318 O O . SER A 1 174 ? 42.177 -28.210 -17.472 1.00 52.91 174 SER A O 1
ATOM 1320 N N . SER A 1 175 ? 43.230 -26.889 -15.988 1.00 48.78 175 SER A N 1
ATOM 1321 C CA . SER A 1 175 ? 44.419 -26.671 -16.800 1.00 48.78 175 SER A CA 1
ATOM 1322 C C . SER A 1 175 ? 45.165 -28.001 -16.826 1.00 48.78 175 SER A C 1
ATOM 1324 O O . SER A 1 175 ? 45.902 -28.332 -15.899 1.00 48.78 175 SER A O 1
ATOM 1326 N N . SER A 1 176 ? 44.879 -28.816 -17.837 1.00 47.22 176 SER A N 1
ATOM 1327 C CA . SER A 1 176 ? 45.674 -29.991 -18.151 1.00 47.22 176 SER A CA 1
ATOM 1328 C C . SER A 1 176 ? 46.969 -29.488 -18.778 1.00 47.22 176 SER A C 1
ATOM 1330 O O . SER A 1 176 ? 46.927 -29.008 -19.903 1.00 47.22 176 SER A O 1
ATOM 1332 N N . ILE A 1 177 ? 48.036 -29.570 -17.972 1.00 43.69 177 ILE A N 1
ATOM 1333 C CA . ILE A 1 177 ? 49.475 -29.688 -18.290 1.00 43.69 177 ILE A CA 1
ATOM 1334 C C . ILE A 1 177 ? 50.018 -28.732 -19.358 1.00 43.69 177 ILE A C 1
ATOM 1336 O O . ILE A 1 177 ? 49.779 -28.961 -20.562 1.00 43.69 177 ILE A O 1
#